Protein AF-A0A3P7MET9-F1 (afdb_monomer_lite)

pLDDT: mean 76.04, std 22.12, range [33.12, 97.75]

InterPro domains:
  IPR029149 Creatinase/Aminopeptidase P/Spt16, N-terminal [G3DSA:3.40.350.10] (30-98)
  IPR050422 Xaa-Pro aminopeptidase P [PTHR43763] (31-98)

Foldseek 3Di:
DDDDDDDDDDDDDDDDDDDDDDDDPPPPPDPPVPDDDADPQVVVLVVVLVVCVVVVHFKDKAFQADPVRDQDDDPVSVVVCNRGVDPDSGDIDMRGSD

Organism: Dibothriocephalus latus (NCBI:txid60516)

Secondary structure (DSSP, 8-state):
------------S----------------------PPPP--HHHHHHHHHHHHHTT-SEEEEES--TT--SS--TTT-HHHHHH----SS-EEEEE--

Structure (mmCIF, N/CA/C/O backbone):
data_AF-A0A3P7MET9-F1
#
_entry.id   AF-A0A3P7MET9-F1
#
loop_
_atom_site.group_PDB
_atom_site.id
_atom_site.type_symbol
_atom_site.label_atom_id
_atom_site.label_alt_id
_atom_site.label_comp_id
_atom_site.label_asym_id
_atom_site.label_entity_id
_atom_site.label_seq_id
_atom_site.pdbx_PDB_ins_code
_atom_site.Cartn_x
_atom_site.Cartn_y
_atom_site.Cartn_z
_atom_site.occupancy
_atom_site.B_iso_or_equiv
_atom_site.auth_seq_id
_atom_site.auth_comp_id
_atom_site.auth_asym_id
_atom_site.auth_atom_id
_atom_site.pdbx_PDB_model_num
ATOM 1 N N . MET A 1 1 ? 33.987 8.882 -60.112 1.00 40.12 1 MET A N 1
ATOM 2 C CA . MET A 1 1 ? 33.321 9.370 -61.345 1.00 40.12 1 MET A CA 1
ATOM 3 C C . MET A 1 1 ? 31.939 9.818 -60.885 1.00 40.12 1 MET A C 1
ATOM 5 O O . MET A 1 1 ? 31.248 8.981 -60.341 1.00 40.12 1 MET A O 1
ATOM 9 N N . THR A 1 2 ? 31.545 11.088 -60.839 1.00 33.12 2 THR A N 1
ATOM 10 C CA . THR A 1 2 ? 31.800 12.216 -61.747 1.00 33.12 2 THR A CA 1
ATOM 11 C C . THR A 1 2 ? 31.578 13.554 -61.012 1.00 33.12 2 THR A C 1
ATOM 13 O O . THR A 1 2 ? 30.849 13.616 -60.030 1.00 33.12 2 THR A O 1
ATOM 16 N N . LYS A 1 3 ? 32.272 14.584 -61.518 1.00 39.81 3 LYS A N 1
ATOM 17 C CA . LYS A 1 3 ? 32.339 16.025 -61.172 1.00 39.81 3 LYS A CA 1
ATOM 18 C C . LYS A 1 3 ? 30.950 16.662 -60.924 1.00 39.81 3 LYS A C 1
ATOM 20 O O . LYS A 1 3 ? 29.976 16.171 -61.471 1.00 39.81 3 LYS A O 1
ATOM 25 N N . SER A 1 4 ? 30.772 17.760 -60.180 1.00 41.22 4 SER A N 1
ATOM 26 C CA . SER A 1 4 ? 31.200 19.139 -60.507 1.00 41.22 4 SER A CA 1
ATOM 27 C C . SER A 1 4 ? 30.552 20.074 -59.457 1.00 41.22 4 SER A C 1
ATOM 29 O O . SER A 1 4 ? 29.354 19.980 -59.238 1.00 41.22 4 SER A O 1
ATOM 31 N N . SER A 1 5 ? 31.275 20.792 -58.593 1.00 56.03 5 SER A N 1
ATOM 32 C CA . SER A 1 5 ? 31.815 22.151 -58.781 1.00 56.03 5 SER A CA 1
ATOM 33 C C . SER A 1 5 ? 30.870 23.164 -59.456 1.00 56.03 5 SER A C 1
ATOM 35 O O . SER A 1 5 ? 30.958 23.370 -60.663 1.00 56.03 5 SER A O 1
ATOM 37 N N . VAL A 1 6 ? 30.089 23.910 -58.669 1.00 48.25 6 VAL A N 1
ATOM 38 C CA . VAL A 1 6 ? 29.760 25.303 -59.016 1.00 48.25 6 VAL A CA 1
ATOM 39 C C . VAL A 1 6 ? 30.029 26.170 -57.790 1.00 48.25 6 VAL A C 1
ATOM 41 O O . VAL A 1 6 ? 29.279 26.188 -56.821 1.00 48.25 6 VAL A O 1
ATOM 44 N N . LEU A 1 7 ? 31.180 26.831 -57.840 1.00 45.97 7 LEU A N 1
ATOM 45 C CA . LEU A 1 7 ? 31.581 27.935 -56.982 1.00 45.97 7 LEU A CA 1
ATOM 46 C C . LEU A 1 7 ? 30.996 29.216 -57.579 1.00 45.97 7 LEU A C 1
ATOM 48 O O . LEU A 1 7 ? 31.126 29.394 -58.789 1.00 45.97 7 LEU A O 1
ATOM 52 N N . SER A 1 8 ? 30.435 30.106 -56.755 1.00 40.97 8 SER A N 1
ATOM 53 C CA . SER A 1 8 ? 30.485 31.579 -56.893 1.00 40.97 8 SER A CA 1
ATOM 54 C C . SER A 1 8 ? 29.685 32.235 -55.745 1.00 40.97 8 SER A C 1
ATOM 56 O O . SER A 1 8 ? 28.902 31.557 -55.090 1.00 40.97 8 SER A O 1
ATOM 58 N N . PRO A 1 9 ? 29.883 33.525 -55.434 1.00 48.28 9 PRO A N 1
ATOM 59 C CA . PRO A 1 9 ? 31.007 34.013 -54.640 1.00 48.28 9 PRO A CA 1
ATOM 60 C C . PRO A 1 9 ? 30.497 34.904 -53.487 1.00 48.28 9 PRO A C 1
ATOM 62 O O . PRO A 1 9 ? 29.338 35.301 -53.455 1.00 48.28 9 PRO A O 1
ATOM 65 N N . GLY A 1 10 ? 31.374 35.303 -52.566 1.00 34.84 10 GLY A N 1
ATOM 66 C CA . GLY A 1 10 ? 31.086 36.484 -51.740 1.00 34.84 10 GLY A CA 1
ATOM 67 C C . GLY A 1 10 ? 31.371 36.347 -50.256 1.00 34.84 10 GLY A C 1
ATOM 68 O O . GLY A 1 10 ? 30.557 36.748 -49.435 1.00 34.84 10 GLY A O 1
ATOM 69 N N . VAL A 1 11 ? 32.562 35.870 -49.899 1.00 52.81 11 VAL A N 1
ATOM 70 C CA . VAL A 1 11 ? 33.171 36.313 -48.642 1.00 52.81 11 VAL A CA 1
ATOM 71 C C . VAL A 1 11 ? 33.609 37.762 -48.832 1.00 52.81 11 VAL A C 1
ATOM 73 O O . VAL A 1 11 ? 34.483 38.029 -49.658 1.00 52.81 11 VAL A O 1
ATOM 76 N N . ARG A 1 12 ? 32.997 38.685 -48.080 1.00 40.28 12 ARG A N 1
ATOM 77 C CA . ARG A 1 12 ? 33.548 39.990 -47.662 1.00 40.28 12 ARG A CA 1
ATOM 78 C C . ARG A 1 12 ? 32.508 40.658 -46.733 1.00 40.28 12 ARG A C 1
ATOM 80 O O . ARG A 1 12 ? 31.362 40.768 -47.132 1.00 40.28 12 ARG A O 1
ATOM 87 N N . LYS A 1 13 ? 32.790 41.120 -45.509 1.00 40.28 13 LYS A N 1
ATOM 88 C CA . LYS A 1 13 ? 34.012 41.685 -44.915 1.00 40.28 13 LYS A CA 1
ATOM 89 C C . LYS A 1 13 ? 33.985 41.553 -43.375 1.00 40.28 13 LYS A C 1
ATOM 91 O O . LYS A 1 13 ? 32.970 41.877 -42.774 1.00 40.28 13 LYS A O 1
ATOM 96 N N . ASN A 1 14 ? 35.164 41.271 -42.819 1.00 34.12 14 ASN A N 1
ATOM 97 C CA . ASN A 1 14 ? 35.708 41.787 -41.553 1.00 34.12 14 ASN A CA 1
ATOM 98 C C . ASN A 1 14 ? 35.260 41.162 -40.217 1.00 34.12 14 ASN A C 1
ATOM 100 O O . ASN A 1 14 ? 34.238 41.525 -39.642 1.00 34.12 14 ASN A O 1
ATOM 104 N N . ASP A 1 15 ? 36.162 40.315 -39.710 1.00 48.19 15 ASP A N 1
ATOM 105 C CA . ASP A 1 15 ? 36.283 39.763 -38.353 1.00 48.19 15 ASP A CA 1
ATOM 106 C C . ASP A 1 15 ? 36.531 40.865 -37.291 1.00 48.19 15 ASP A C 1
ATOM 108 O O . ASP A 1 15 ? 37.054 41.931 -37.637 1.00 48.19 15 ASP A O 1
ATOM 112 N N . PRO A 1 16 ? 36.216 40.640 -35.995 1.00 42.28 16 PRO A N 1
ATOM 113 C CA . PRO A 1 16 ? 37.182 39.932 -35.144 1.00 42.28 16 PRO A CA 1
ATOM 114 C C . PRO A 1 16 ? 36.550 39.058 -34.039 1.00 42.28 16 PRO A C 1
ATOM 116 O O . PRO A 1 16 ? 35.533 39.403 -33.447 1.00 42.28 16 PRO A O 1
ATOM 119 N N . GLY A 1 17 ? 37.243 37.983 -33.658 1.00 35.41 17 GLY A N 1
ATOM 120 C CA . GLY A 1 17 ? 37.130 37.444 -32.300 1.00 35.41 17 GLY A CA 1
ATOM 121 C C . GLY A 1 17 ? 36.560 36.036 -32.194 1.00 35.41 17 GLY A C 1
ATOM 122 O O . GLY A 1 17 ? 35.358 35.805 -32.162 1.00 35.41 17 GLY A O 1
ATOM 123 N N . ILE A 1 18 ? 37.482 35.100 -32.016 1.00 51.94 18 ILE A N 1
ATOM 124 C CA . ILE A 1 18 ? 37.292 33.856 -31.278 1.00 51.94 18 ILE A CA 1
ATOM 125 C C . ILE A 1 18 ? 36.647 34.183 -29.918 1.00 51.94 18 ILE A C 1
ATOM 127 O O . ILE A 1 18 ? 37.331 34.620 -29.001 1.00 51.94 18 ILE A O 1
ATOM 131 N N . VAL A 1 19 ? 35.339 33.968 -29.789 1.00 37.09 19 VAL A N 1
ATOM 132 C CA . VAL A 1 19 ? 34.649 33.661 -28.526 1.00 37.09 19 VAL A CA 1
ATOM 133 C C . VAL A 1 19 ? 33.572 32.628 -28.870 1.00 37.09 19 VAL A C 1
ATOM 135 O O . VAL A 1 19 ? 32.567 32.909 -29.502 1.00 37.09 19 VAL A O 1
ATOM 138 N N . SER A 1 20 ? 33.915 31.350 -28.762 1.00 42.34 20 SER A N 1
ATOM 139 C CA . SER A 1 20 ? 33.568 30.563 -27.580 1.00 42.34 20 SER A CA 1
ATOM 140 C C . SER A 1 20 ? 32.057 30.370 -27.421 1.00 42.34 20 SER A C 1
ATOM 142 O O . SER A 1 20 ? 31.392 31.144 -26.749 1.00 42.34 20 SER A O 1
ATOM 144 N N . ALA A 1 21 ? 31.602 29.262 -28.010 1.00 50.22 21 ALA A N 1
ATOM 145 C CA . ALA A 1 21 ? 30.715 28.261 -27.426 1.00 50.22 21 ALA A CA 1
ATOM 146 C C . ALA A 1 21 ? 29.345 28.674 -26.848 1.00 50.22 21 ALA A C 1
ATOM 148 O O . ALA A 1 21 ? 29.216 29.509 -25.963 1.00 50.22 21 ALA A O 1
ATOM 149 N N . CYS A 1 22 ? 28.377 27.830 -27.218 1.00 47.16 22 CYS A N 1
ATOM 150 C CA . CYS A 1 22 ? 27.086 27.574 -26.584 1.00 47.16 22 CYS A CA 1
ATOM 151 C C . CYS A 1 22 ? 25.876 28.304 -27.188 1.00 47.16 22 CYS A C 1
ATOM 153 O O . CYS A 1 22 ? 25.847 29.519 -27.338 1.00 47.16 22 CYS A O 1
ATOM 155 N N . LEU A 1 23 ? 24.838 27.490 -27.413 1.00 51.28 23 LEU A N 1
ATOM 156 C CA . LEU A 1 23 ? 23.424 27.842 -27.542 1.00 51.28 23 LEU A CA 1
ATOM 157 C C . LEU A 1 23 ? 22.864 28.091 -28.951 1.00 51.28 23 LEU A C 1
ATOM 159 O O . LEU A 1 23 ? 22.720 29.222 -29.400 1.00 51.28 23 LEU A O 1
ATOM 163 N N . SER A 1 24 ? 22.405 27.011 -29.592 1.00 51.66 24 SER A N 1
ATOM 164 C CA . SER A 1 24 ? 21.014 26.896 -30.083 1.00 51.66 24 SER A CA 1
ATOM 165 C C . SER A 1 24 ? 20.779 25.520 -30.718 1.00 51.66 24 SER A C 1
ATOM 167 O O . SER A 1 24 ? 20.734 25.361 -31.933 1.00 51.66 24 SER A O 1
ATOM 169 N N . LEU A 1 25 ? 20.606 24.489 -29.883 1.00 48.72 25 LEU A N 1
ATOM 170 C CA . LEU A 1 25 ? 19.935 23.275 -30.342 1.00 48.72 25 LEU A CA 1
ATOM 171 C C .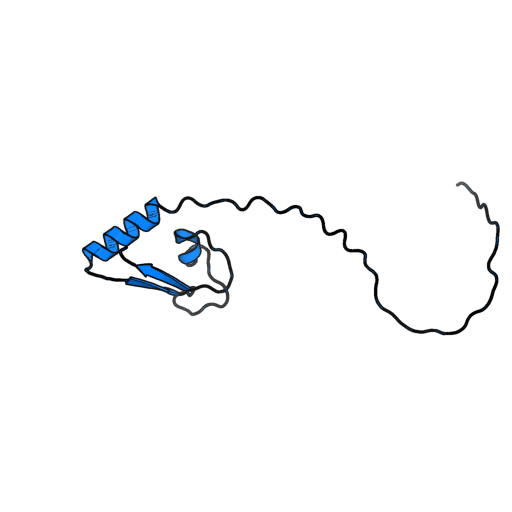 LEU A 1 25 ? 18.431 23.550 -30.249 1.00 48.72 25 LEU A C 1
ATOM 173 O O . LEU A 1 25 ? 17.864 23.551 -29.159 1.00 48.72 25 LEU A O 1
ATOM 177 N N . SER A 1 26 ? 17.793 23.858 -31.378 1.00 54.50 26 SER A N 1
ATOM 178 C CA . SER A 1 26 ? 16.337 23.987 -31.468 1.00 54.50 26 SER A CA 1
ATOM 179 C C . SER A 1 26 ? 15.695 22.619 -31.236 1.00 54.50 26 SER A C 1
ATOM 181 O O . SER A 1 26 ? 15.465 21.853 -32.172 1.00 54.50 26 SER A O 1
ATOM 183 N N . ILE A 1 27 ? 15.426 22.299 -29.971 1.00 56.97 27 ILE A N 1
ATOM 184 C CA . ILE A 1 27 ? 14.671 21.114 -29.570 1.00 56.97 27 ILE A CA 1
ATOM 185 C C . ILE A 1 27 ? 13.260 21.269 -30.151 1.00 56.97 27 ILE A C 1
ATOM 187 O O . ILE A 1 27 ? 12.473 22.091 -29.686 1.00 56.97 27 ILE A O 1
ATOM 191 N N . HIS A 1 28 ? 12.941 20.501 -31.194 1.00 54.56 28 HIS A N 1
ATOM 192 C CA . HIS A 1 28 ? 11.565 20.325 -31.653 1.00 54.56 28 HIS A CA 1
ATOM 193 C C . HIS A 1 28 ? 10.801 19.575 -30.556 1.00 54.56 28 HIS A C 1
ATOM 195 O O . HIS A 1 28 ? 10.821 18.346 -30.490 1.00 54.56 28 HIS A O 1
ATOM 201 N N . PHE A 1 29 ? 10.170 20.320 -29.649 1.00 52.38 29 PHE A N 1
ATOM 202 C CA . PHE A 1 29 ? 9.328 19.762 -28.599 1.00 52.38 29 PHE A CA 1
ATOM 203 C C . PHE A 1 29 ? 8.006 19.301 -29.223 1.00 52.38 29 PHE A C 1
ATOM 20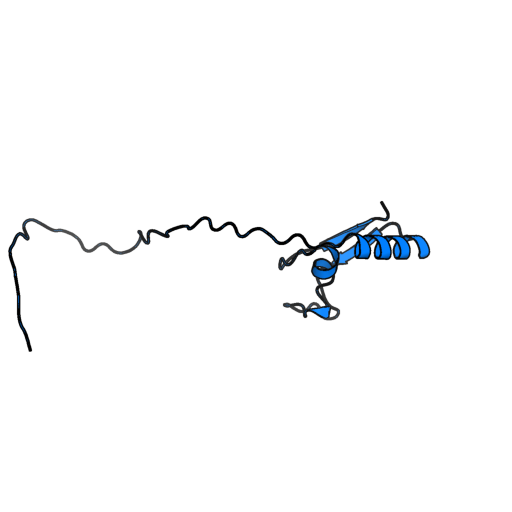5 O O . PHE A 1 29 ? 7.050 20.065 -29.333 1.00 52.38 29 PHE A O 1
ATOM 212 N N . SER A 1 30 ? 7.974 18.055 -29.700 1.00 57.31 30 SER A N 1
ATOM 213 C CA . SER A 1 30 ? 6.738 17.401 -30.132 1.00 57.31 30 SER A CA 1
ATOM 214 C C . SER A 1 30 ? 5.839 17.192 -28.907 1.00 57.31 30 SER A C 1
ATOM 216 O O . SER A 1 30 ? 6.232 16.448 -28.003 1.00 57.31 30 SER A O 1
ATOM 218 N N . PRO A 1 31 ? 4.639 17.799 -28.833 1.00 54.31 31 PRO A N 1
ATOM 219 C CA . PRO A 1 31 ? 3.726 17.607 -27.720 1.00 54.31 31 PRO A CA 1
ATOM 220 C C . PRO A 1 31 ? 2.926 16.325 -27.968 1.00 54.31 31 PRO A C 1
ATOM 222 O O . PRO A 1 31 ? 1.701 16.335 -28.056 1.00 54.31 31 PRO A O 1
ATOM 225 N N . ALA A 1 32 ? 3.609 15.191 -28.105 1.00 59.69 32 ALA A N 1
ATOM 226 C CA . ALA A 1 32 ? 2.948 13.900 -28.028 1.00 59.69 32 ALA A CA 1
ATOM 227 C C . ALA A 1 32 ? 2.683 13.608 -26.546 1.00 59.69 32 ALA A C 1
ATOM 229 O O . ALA A 1 32 ? 3.364 12.800 -25.920 1.00 59.69 32 ALA A O 1
ATOM 230 N N . PHE A 1 33 ? 1.711 14.315 -25.962 1.00 57.78 33 PHE A N 1
ATOM 231 C CA . PHE A 1 33 ? 1.207 14.003 -24.631 1.00 57.78 33 PHE A CA 1
ATOM 232 C C . PHE A 1 33 ? 0.474 12.663 -24.725 1.00 57.78 33 PHE A C 1
ATOM 234 O O . PHE A 1 33 ? -0.710 12.580 -25.057 1.00 57.78 33 PHE A O 1
ATOM 241 N N . SER A 1 34 ? 1.232 11.583 -24.539 1.00 66.19 34 SER A N 1
ATOM 242 C CA . SER A 1 34 ? 0.729 10.220 -24.590 1.00 66.19 34 SER A CA 1
ATOM 243 C C . SER A 1 34 ? -0.398 10.072 -23.575 1.00 66.19 34 SER A C 1
ATOM 245 O O . SER A 1 34 ? -0.200 10.291 -22.379 1.00 66.19 34 SER A O 1
ATOM 247 N N . LYS A 1 35 ? -1.584 9.695 -24.057 1.00 61.41 35 LYS A N 1
ATOM 248 C CA . LYS A 1 35 ? -2.770 9.415 -23.246 1.00 61.41 35 LYS A CA 1
ATOM 249 C C . LYS A 1 35 ? -2.404 8.459 -22.104 1.00 61.41 35 LYS A C 1
ATOM 251 O O . LYS A 1 35 ? -2.128 7.282 -22.335 1.00 61.41 35 LYS A O 1
ATOM 256 N N . MET A 1 36 ? -2.374 8.975 -20.878 1.00 65.00 36 MET A N 1
ATOM 257 C CA . MET A 1 36 ? -2.042 8.204 -19.682 1.00 65.00 36 MET A CA 1
ATOM 258 C C . MET A 1 36 ? -3.072 7.079 -19.506 1.00 65.00 36 MET A C 1
ATOM 260 O O . MET A 1 36 ? -4.280 7.324 -19.474 1.00 65.00 36 MET A O 1
ATOM 264 N N . ARG A 1 37 ? -2.608 5.826 -19.444 1.00 69.50 37 ARG A N 1
ATOM 265 C CA . ARG A 1 37 ? -3.489 4.665 -19.265 1.00 69.50 37 ARG A CA 1
ATOM 266 C C . ARG A 1 37 ? -4.060 4.686 -17.849 1.00 69.50 37 ARG A C 1
ATOM 268 O O . ARG A 1 37 ? -3.310 4.588 -16.883 1.00 69.50 37 ARG A O 1
ATOM 275 N N . LYS A 1 38 ? -5.385 4.797 -17.734 1.00 73.31 38 LYS A N 1
ATOM 276 C CA . LYS A 1 38 ? -6.093 4.672 -16.457 1.00 73.31 38 LYS A CA 1
ATOM 277 C C . LYS A 1 38 ? -6.116 3.200 -16.055 1.00 73.31 38 LYS A C 1
ATOM 279 O O . LYS A 1 38 ? -6.619 2.365 -16.803 1.00 73.31 38 LYS A O 1
ATOM 284 N N . LEU A 1 39 ? -5.552 2.892 -14.896 1.00 82.56 39 LEU A N 1
ATOM 285 C CA . LEU A 1 39 ? -5.555 1.547 -14.338 1.00 82.56 39 LEU A CA 1
ATOM 286 C C . LEU A 1 39 ? -6.824 1.390 -13.486 1.00 82.56 39 LEU A C 1
ATOM 288 O O . LEU A 1 39 ? -7.068 2.209 -12.603 1.00 82.56 39 LEU A O 1
ATOM 292 N N . ASP A 1 40 ? -7.652 0.381 -13.769 1.00 86.81 40 ASP A N 1
ATOM 293 C CA . ASP A 1 40 ? -8.828 0.083 -12.943 1.00 86.81 40 ASP A CA 1
ATOM 294 C C . ASP A 1 40 ? -8.394 -0.684 -11.683 1.00 86.81 40 ASP A C 1
ATOM 296 O O . ASP A 1 40 ? -7.961 -1.845 -11.732 1.00 86.81 40 ASP A O 1
ATOM 300 N N . SER A 1 41 ? -8.412 0.010 -10.546 1.00 91.06 41 SER A N 1
ATOM 301 C CA . SER A 1 41 ? -7.986 -0.508 -9.244 1.00 91.06 41 SER A CA 1
ATOM 302 C C . SER A 1 41 ? -9.096 -0.563 -8.199 1.0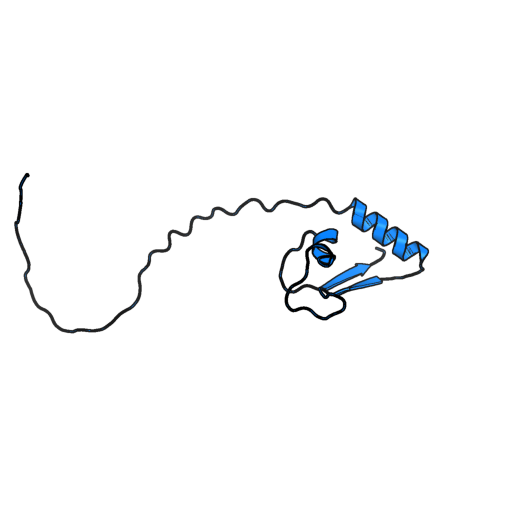0 91.06 41 SER A C 1
ATOM 304 O O . SER A 1 41 ? -8.856 -1.025 -7.080 1.00 91.06 41 SER A O 1
ATOM 306 N N . SER A 1 42 ? -10.322 -0.173 -8.560 1.00 92.50 42 SER A N 1
ATOM 307 C CA . SER A 1 42 ? -11.449 -0.069 -7.630 1.00 92.50 42 SER A CA 1
ATOM 308 C C . SER A 1 42 ? -11.754 -1.394 -6.927 1.00 92.50 42 SER A C 1
ATOM 310 O O . SER A 1 42 ? -11.967 -1.415 -5.717 1.00 92.50 42 SER A O 1
ATOM 312 N N . SER A 1 43 ? -11.686 -2.518 -7.649 1.00 93.94 43 SER A N 1
ATOM 313 C CA . SER A 1 43 ? -11.918 -3.853 -7.077 1.00 93.94 43 SER A CA 1
ATOM 314 C C . SER A 1 43 ? -10.851 -4.267 -6.057 1.00 93.94 43 SER A C 1
ATOM 316 O O . SER A 1 43 ? -11.164 -4.908 -5.054 1.00 93.94 43 SER A O 1
ATOM 318 N N . ARG A 1 44 ? -9.587 -3.888 -6.280 1.00 94.25 44 ARG A N 1
ATOM 319 C CA . ARG A 1 44 ? -8.475 -4.189 -5.366 1.00 94.25 44 ARG A CA 1
ATOM 320 C C . ARG A 1 44 ? -8.551 -3.336 -4.106 1.00 94.25 44 ARG A C 1
ATOM 322 O O . ARG A 1 44 ? -8.379 -3.864 -3.012 1.00 94.25 44 ARG A O 1
ATOM 329 N N . LEU A 1 45 ? -8.869 -2.052 -4.261 1.00 94.56 45 LEU A N 1
ATOM 330 C CA . LEU A 1 45 ? -9.091 -1.141 -3.140 1.00 94.56 45 LEU A CA 1
ATOM 331 C C . LEU A 1 45 ? -10.286 -1.565 -2.282 1.00 94.56 45 LEU A C 1
ATOM 333 O O . LEU A 1 45 ? -10.175 -1.559 -1.060 1.00 94.56 45 LEU A O 1
ATOM 337 N N . ALA A 1 46 ? -11.394 -1.992 -2.895 1.00 95.19 46 ALA A N 1
ATOM 338 C CA . ALA A 1 46 ? -12.555 -2.496 -2.161 1.00 95.19 46 ALA A CA 1
ATOM 339 C C . ALA A 1 46 ? -12.191 -3.705 -1.285 1.00 95.19 46 ALA A C 1
ATOM 341 O O . ALA A 1 46 ? -12.454 -3.694 -0.085 1.00 95.19 46 ALA A O 1
ATOM 342 N N . ARG A 1 47 ? -11.485 -4.691 -1.859 1.00 95.94 47 ARG A N 1
ATOM 343 C CA . ARG A 1 47 ? -11.001 -5.868 -1.119 1.00 95.94 47 ARG A CA 1
ATOM 344 C C . ARG A 1 47 ? -10.049 -5.492 0.012 1.00 95.94 47 ARG A C 1
ATOM 346 O O . ARG A 1 47 ? -10.155 -6.045 1.098 1.00 95.94 47 ARG A O 1
ATOM 353 N N . LEU A 1 48 ? -9.134 -4.552 -0.224 1.00 96.00 48 LEU A N 1
ATOM 354 C CA . LEU A 1 48 ? 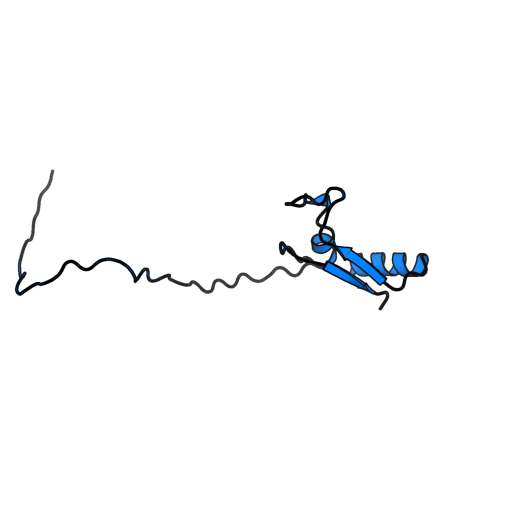-8.235 -4.073 0.825 1.00 96.00 48 LEU A CA 1
ATOM 355 C C . LEU A 1 48 ? -9.022 -3.417 1.968 1.00 96.00 48 LEU A C 1
ATOM 357 O O . LEU A 1 48 ? -8.778 -3.733 3.125 1.00 96.00 48 LEU A O 1
ATOM 361 N N . ARG A 1 49 ? -10.005 -2.566 1.663 1.00 96.38 49 ARG A N 1
ATOM 362 C CA . ARG A 1 49 ? -10.856 -1.923 2.676 1.00 96.38 49 ARG A CA 1
ATOM 363 C C . ARG A 1 49 ? -11.710 -2.924 3.458 1.00 96.38 49 ARG A C 1
ATOM 365 O O . ARG A 1 49 ? -11.860 -2.764 4.665 1.00 96.38 49 ARG A O 1
ATOM 372 N N . ASP A 1 50 ? -12.218 -3.976 2.814 1.00 97.06 50 ASP A N 1
ATOM 373 C CA . ASP A 1 50 ? -12.892 -5.083 3.510 1.00 97.06 50 ASP A CA 1
ATOM 374 C C . ASP A 1 50 ? -11.958 -5.765 4.513 1.00 97.06 50 ASP A C 1
ATOM 376 O O . ASP A 1 50 ? -12.340 -6.046 5.647 1.00 97.06 50 ASP A O 1
ATOM 380 N N . GLU A 1 51 ? -10.715 -6.002 4.108 1.00 97.19 51 GLU A N 1
ATOM 381 C CA . GLU A 1 51 ? -9.685 -6.593 4.953 1.00 97.19 51 GLU A CA 1
ATOM 382 C C . GLU A 1 51 ? -9.273 -5.687 6.126 1.00 97.19 51 GLU A C 1
ATOM 384 O O . GLU A 1 51 ? -8.960 -6.201 7.202 1.00 97.19 51 GLU A O 1
ATOM 389 N N . LEU A 1 52 ? -9.308 -4.360 5.959 1.00 97.50 52 LEU A N 1
ATOM 390 C CA . LEU A 1 52 ? -9.113 -3.408 7.061 1.00 97.50 52 LEU A CA 1
ATOM 391 C C . LEU A 1 52 ? -10.276 -3.458 8.055 1.00 97.50 52 LEU A C 1
ATOM 393 O O . LEU A 1 52 ? -10.043 -3.594 9.256 1.00 97.50 52 LEU A O 1
ATOM 397 N N . ARG A 1 53 ? -11.521 -3.462 7.557 1.00 96.94 53 ARG A N 1
ATOM 398 C CA . ARG A 1 53 ? -12.728 -3.584 8.392 1.00 96.94 53 ARG A CA 1
ATOM 399 C C . ARG A 1 53 ? -12.738 -4.871 9.212 1.00 96.94 53 ARG A C 1
ATOM 401 O O . ARG A 1 53 ? -12.984 -4.822 10.409 1.00 96.94 53 ARG A O 1
ATOM 408 N N . LYS A 1 54 ? -12.408 -6.017 8.604 1.00 97.75 54 LYS A N 1
ATOM 409 C CA . LYS A 1 54 ? -12.332 -7.314 9.310 1.00 97.75 54 LYS A CA 1
ATOM 410 C C . LYS A 1 54 ? -11.325 -7.319 10.462 1.00 97.75 54 LYS A C 1
ATOM 412 O O . LYS A 1 54 ? -11.495 -8.078 11.409 1.00 97.75 54 LYS A O 1
ATOM 417 N N . ARG A 1 55 ? -10.263 -6.514 10.360 1.00 97.50 55 ARG A N 1
ATOM 418 C CA . ARG A 1 55 ? -9.198 -6.412 11.368 1.00 97.50 55 ARG A CA 1
ATOM 419 C C . ARG A 1 55 ? -9.391 -5.241 12.336 1.00 97.50 55 ARG A C 1
ATOM 421 O O . ARG A 1 55 ? -8.527 -5.048 13.183 1.00 97.50 55 ARG A O 1
ATOM 428 N N . ASN A 1 56 ? -10.493 -4.491 12.233 1.00 97.12 56 ASN A N 1
ATOM 429 C CA . ASN A 1 56 ? -10.746 -3.268 13.003 1.00 97.12 56 ASN A CA 1
ATOM 430 C C . ASN A 1 56 ? -9.595 -2.244 12.885 1.00 97.12 56 ASN A C 1
ATOM 432 O O . ASN A 1 56 ? -9.138 -1.700 13.886 1.00 97.12 56 ASN A O 1
ATOM 436 N N . LEU A 1 57 ? -9.094 -2.025 11.664 1.00 97.25 57 LEU A N 1
ATOM 437 C CA . LEU A 1 57 ? -8.048 -1.041 11.367 1.00 97.25 57 LEU A CA 1
ATOM 438 C C . LEU A 1 57 ? -8.650 0.182 10.670 1.00 97.25 57 LEU A C 1
ATOM 440 O O . LEU A 1 57 ? -9.3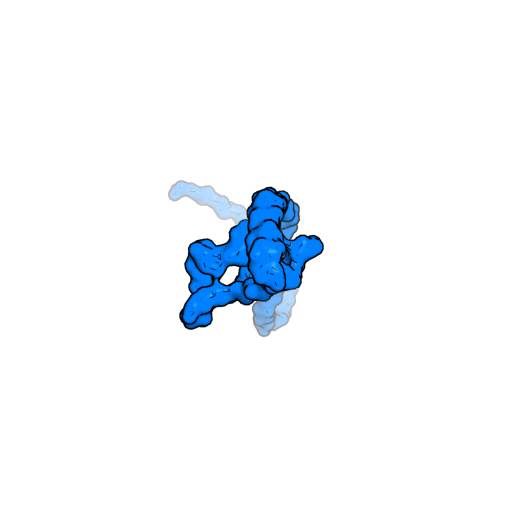36 0.025 9.662 1.00 97.25 57 LEU A O 1
ATOM 444 N N . ASP A 1 58 ? -8.331 1.386 11.147 1.00 96.00 58 ASP A N 1
ATOM 445 C CA . ASP A 1 58 ? -8.812 2.643 10.547 1.00 96.00 58 ASP A CA 1
ATOM 446 C C . ASP A 1 58 ? -8.038 3.034 9.284 1.00 96.00 58 ASP A C 1
ATOM 448 O O . ASP A 1 58 ? -8.593 3.599 8.337 1.00 96.00 58 ASP A O 1
ATOM 452 N N . ALA A 1 59 ? -6.740 2.722 9.262 1.00 96.50 59 ALA A N 1
ATOM 453 C CA . ALA A 1 59 ? -5.855 3.063 8.163 1.00 96.50 59 ALA A CA 1
ATOM 454 C C . ALA A 1 59 ? -4.737 2.034 7.967 1.00 96.50 59 ALA A C 1
ATOM 456 O O . ALA A 1 59 ? -4.300 1.356 8.898 1.00 96.50 59 ALA A O 1
ATOM 457 N N . TYR A 1 60 ? -4.238 1.968 6.736 1.00 96.50 60 TYR A N 1
ATOM 458 C CA . TYR A 1 60 ? -3.059 1.211 6.346 1.00 96.50 60 TYR A CA 1
ATOM 459 C C . TYR A 1 60 ? -2.010 2.139 5.744 1.00 96.50 60 TYR A C 1
ATOM 461 O O . TYR A 1 60 ? -2.261 2.817 4.745 1.00 96.50 60 TYR A O 1
ATOM 469 N N . PHE A 1 61 ? -0.833 2.153 6.364 1.00 96.00 61 PHE A N 1
ATOM 470 C CA . PHE A 1 61 ? 0.329 2.902 5.907 1.00 96.00 61 PHE A CA 1
ATOM 471 C C . PHE A 1 61 ? 1.214 2.006 5.038 1.00 96.00 61 PHE A C 1
ATOM 473 O O . PHE A 1 61 ? 1.659 0.947 5.481 1.00 96.00 61 PHE A O 1
ATOM 480 N N . LEU A 1 62 ? 1.466 2.431 3.801 1.00 94.56 62 LEU A N 1
ATOM 481 C CA . LEU A 1 62 ? 2.233 1.682 2.815 1.00 94.56 62 LEU A CA 1
ATOM 482 C C . LEU A 1 62 ? 3.371 2.552 2.248 1.00 94.56 62 LEU A C 1
ATOM 484 O O . LEU A 1 62 ? 3.122 3.349 1.337 1.00 94.56 62 LEU A O 1
ATOM 488 N N . PRO A 1 63 ? 4.608 2.411 2.755 1.00 93.38 63 PRO A N 1
ATOM 489 C CA . PRO A 1 63 ? 5.783 3.045 2.164 1.00 93.38 63 PRO A CA 1
ATOM 490 C C . PRO A 1 63 ? 6.213 2.319 0.882 1.00 93.38 63 PRO A C 1
ATOM 492 O O . PRO A 1 63 ? 5.879 1.149 0.669 1.00 93.38 63 PRO A O 1
ATOM 495 N N . MET A 1 64 ? 6.961 3.009 0.019 1.00 91.44 64 MET A N 1
ATOM 496 C CA . MET A 1 64 ? 7.562 2.393 -1.164 1.00 91.44 64 MET A CA 1
ATOM 497 C C . MET A 1 64 ? 8.936 1.803 -0.844 1.00 91.44 64 MET A C 1
ATOM 499 O O . MET A 1 64 ? 9.960 2.315 -1.277 1.00 91.44 64 MET A O 1
ATOM 503 N N . GLU A 1 65 ? 8.938 0.722 -0.071 1.00 92.06 65 GLU A N 1
ATOM 504 C CA . GLU A 1 65 ? 10.149 0.038 0.386 1.00 92.06 65 GLU A CA 1
ATOM 505 C C . GLU A 1 65 ? 9.923 -1.483 0.407 1.00 92.06 65 GLU A C 1
ATOM 507 O O . GLU A 1 65 ? 8.789 -1.958 0.546 1.00 92.06 65 GLU A O 1
ATOM 512 N N . ASP A 1 66 ? 11.000 -2.253 0.260 1.00 91.94 66 ASP A N 1
ATOM 513 C CA . ASP A 1 66 ? 11.016 -3.691 0.533 1.00 91.94 66 ASP A CA 1
ATOM 514 C C . ASP A 1 66 ? 11.578 -3.969 1.940 1.00 91.94 66 ASP A C 1
ATOM 516 O O . ASP A 1 66 ? 11.882 -3.057 2.707 1.00 91.94 66 ASP A O 1
ATOM 520 N N . SER A 1 67 ? 11.714 -5.244 2.308 1.00 92.94 67 SER A N 1
ATOM 521 C CA . SER A 1 67 ? 12.255 -5.648 3.614 1.00 92.94 67 SER A CA 1
ATOM 522 C C . SER A 1 67 ? 13.731 -5.303 3.830 1.00 92.94 67 SER A C 1
ATOM 524 O O . SER A 1 67 ? 14.236 -5.501 4.933 1.00 92.94 67 SER A O 1
ATOM 526 N N . HIS A 1 68 ? 14.432 -4.839 2.795 1.00 94.31 68 HIS A N 1
ATOM 527 C CA . HIS A 1 68 ? 15.869 -4.586 2.815 1.00 94.31 68 HIS A CA 1
ATOM 528 C C . HIS A 1 68 ? 16.222 -3.125 2.521 1.00 94.31 68 HIS A C 1
ATOM 530 O O . HIS A 1 68 ? 17.405 -2.816 2.399 1.00 94.31 68 HIS A O 1
ATOM 536 N N . CYS A 1 69 ? 15.225 -2.237 2.430 1.00 91.25 69 CYS A N 1
ATOM 537 C CA . CYS A 1 69 ? 15.409 -0.841 2.035 1.00 91.25 69 CYS A CA 1
ATOM 538 C C . CYS A 1 69 ? 16.229 -0.714 0.738 1.00 91.25 69 CYS A C 1
ATOM 540 O O . CYS A 1 69 ? 17.138 0.112 0.641 1.00 91.25 69 CYS A O 1
ATOM 542 N N . SER A 1 70 ? 15.940 -1.568 -0.247 1.00 89.94 70 SER A N 1
ATOM 543 C CA . SER A 1 70 ? 16.663 -1.573 -1.517 1.00 89.94 70 SER A CA 1
ATOM 544 C C . SER A 1 70 ? 16.518 -0.239 -2.250 1.00 89.94 70 SER A C 1
ATOM 546 O O . SER A 1 70 ? 15.441 0.354 -2.280 1.00 89.94 70 SER A O 1
ATOM 548 N N . GLU A 1 71 ? 17.582 0.190 -2.932 1.00 87.50 71 GLU A N 1
ATOM 549 C CA . GLU A 1 71 ? 17.566 1.401 -3.768 1.00 87.50 71 GLU A CA 1
ATOM 550 C C . GLU A 1 71 ? 16.531 1.307 -4.904 1.00 87.50 71 GLU A C 1
ATOM 552 O O . GLU A 1 71 ? 15.866 2.285 -5.242 1.00 87.50 71 GLU A O 1
ATOM 557 N N . TYR A 1 72 ? 16.359 0.107 -5.472 1.00 87.00 72 TYR A N 1
ATOM 558 C CA . TYR A 1 72 ? 15.383 -0.164 -6.524 1.00 87.00 72 TYR A CA 1
ATOM 559 C C . TYR A 1 72 ? 14.504 -1.350 -6.159 1.00 87.00 72 TYR A C 1
ATOM 561 O O . TYR A 1 72 ? 14.987 -2.454 -5.915 1.00 87.00 72 TYR A O 1
ATOM 569 N N . LEU A 1 73 ? 13.191 -1.139 -6.213 1.00 89.81 73 LEU A N 1
ATOM 570 C CA . LEU A 1 73 ? 12.228 -2.194 -5.927 1.00 89.81 73 LEU A CA 1
ATOM 571 C C . LEU A 1 73 ? 12.039 -3.157 -7.097 1.00 89.81 73 LEU A C 1
ATOM 573 O O . LEU A 1 73 ? 11.912 -2.760 -8.266 1.00 89.81 73 LEU A O 1
ATOM 577 N N . THR A 1 74 ? 11.889 -4.432 -6.747 1.00 91.06 74 THR A N 1
ATOM 578 C CA . THR A 1 74 ? 11.428 -5.472 -7.666 1.00 91.06 74 THR A CA 1
ATOM 579 C C . THR A 1 74 ? 9.964 -5.245 -8.057 1.00 91.06 74 THR A C 1
ATOM 581 O O . THR A 1 74 ? 9.225 -4.511 -7.401 1.00 91.06 74 THR A O 1
ATOM 584 N N . ALA A 1 75 ? 9.503 -5.870 -9.144 1.00 90.06 75 ALA A N 1
ATOM 585 C CA . ALA A 1 75 ? 8.103 -5.749 -9.563 1.00 90.06 75 ALA A CA 1
ATOM 586 C C . ALA A 1 75 ? 7.114 -6.243 -8.490 1.00 90.06 75 ALA A C 1
ATOM 588 O O . ALA A 1 75 ? 6.028 -5.681 -8.359 1.00 90.06 75 ALA A O 1
ATOM 589 N N . THR A 1 76 ? 7.508 -7.251 -7.711 1.00 91.31 76 THR A N 1
ATOM 590 C CA . THR A 1 76 ? 6.698 -7.845 -6.641 1.00 91.31 76 THR A CA 1
ATOM 591 C C . THR A 1 76 ? 6.482 -6.873 -5.480 1.00 91.31 76 THR A C 1
ATOM 593 O O . THR A 1 76 ? 5.390 -6.819 -4.918 1.00 91.31 76 THR A O 1
ATOM 596 N N . ASP A 1 77 ? 7.482 -6.046 -5.168 1.00 93.12 77 ASP A N 1
ATOM 597 C CA . ASP A 1 77 ? 7.424 -5.092 -4.055 1.00 93.12 77 ASP A CA 1
ATOM 598 C C . ASP A 1 77 ? 6.805 -3.738 -4.420 1.00 93.12 77 ASP A C 1
ATOM 600 O O . ASP A 1 77 ? 6.538 -2.916 -3.544 1.00 93.12 77 ASP A O 1
ATOM 604 N N . LYS A 1 78 ? 6.458 -3.509 -5.694 1.00 92.81 78 LYS A N 1
ATOM 605 C CA . LYS A 1 78 ? 5.766 -2.292 -6.164 1.00 92.81 78 LYS A CA 1
ATOM 606 C C . LYS A 1 78 ? 4.272 -2.293 -5.807 1.00 92.81 78 LYS A C 1
ATOM 608 O O . LYS A 1 78 ? 3.396 -2.143 -6.661 1.00 92.81 78 LYS A O 1
ATOM 613 N N . ARG A 1 79 ? 3.967 -2.421 -4.514 1.00 93.88 79 ARG A N 1
ATOM 614 C CA . ARG A 1 79 ? 2.605 -2.526 -3.958 1.00 93.88 79 ARG A CA 1
ATOM 615 C C . ARG A 1 79 ? 1.770 -1.268 -4.209 1.00 93.88 79 ARG A C 1
ATOM 617 O O . ARG A 1 79 ? 0.588 -1.374 -4.526 1.00 93.88 79 ARG A O 1
ATOM 624 N N . ILE A 1 80 ? 2.380 -0.082 -4.145 1.00 94.00 80 ILE A N 1
ATOM 625 C CA . ILE A 1 80 ? 1.696 1.181 -4.471 1.00 94.00 80 ILE A CA 1
ATOM 626 C C . ILE A 1 80 ? 1.282 1.189 -5.944 1.00 94.00 80 ILE A C 1
ATOM 628 O O . ILE A 1 80 ? 0.121 1.450 -6.238 1.00 94.00 80 ILE A O 1
ATOM 632 N N . ALA A 1 81 ? 2.172 0.803 -6.863 1.00 92.44 81 ALA A N 1
ATOM 633 C CA . ALA A 1 81 ? 1.833 0.704 -8.283 1.00 92.44 81 ALA A CA 1
ATOM 634 C C . ALA A 1 81 ? 0.710 -0.313 -8.536 1.00 92.44 81 ALA A C 1
ATOM 636 O O . ALA A 1 81 ? -0.181 -0.070 -9.348 1.00 92.44 81 ALA A O 1
ATOM 637 N N . PHE A 1 82 ? 0.700 -1.427 -7.802 1.00 91.81 82 PHE A N 1
ATOM 638 C CA . PHE A 1 82 ? -0.377 -2.412 -7.872 1.00 91.81 82 PHE A CA 1
ATOM 639 C C . PHE A 1 82 ? -1.737 -1.837 -7.436 1.00 91.81 82 PHE A C 1
ATOM 641 O O . PHE A 1 82 ? -2.764 -2.131 -8.056 1.00 91.81 82 PHE A O 1
ATOM 648 N N . ILE A 1 83 ? -1.767 -1.000 -6.397 1.00 92.94 83 ILE A N 1
ATOM 649 C CA . ILE A 1 83 ? -3.007 -0.440 -5.844 1.00 92.94 83 ILE A CA 1
ATOM 650 C C . ILE A 1 83 ? -3.463 0.824 -6.589 1.00 92.94 83 ILE A C 1
ATOM 652 O O . ILE A 1 83 ? -4.647 0.956 -6.878 1.00 92.94 83 ILE A O 1
ATOM 656 N N . SER A 1 84 ? -2.569 1.752 -6.922 1.00 90.75 84 SER A N 1
ATOM 657 C CA . SER A 1 84 ? -2.928 3.067 -7.480 1.00 90.75 84 SER A CA 1
ATOM 658 C C . SER A 1 84 ? -2.558 3.247 -8.952 1.00 90.75 84 SER A C 1
ATOM 660 O O . SER A 1 84 ? -3.048 4.168 -9.599 1.00 90.75 84 SER A O 1
ATOM 662 N N . GLY A 1 85 ? -1.689 2.394 -9.499 1.00 90.62 85 GLY A N 1
ATOM 663 C CA . GLY A 1 85 ? -1.076 2.612 -10.810 1.00 90.62 85 GLY A CA 1
ATOM 664 C C . GLY A 1 85 ? 0.019 3.682 -10.814 1.00 90.62 85 GLY A C 1
ATOM 665 O O . GLY A 1 85 ? 0.562 3.975 -11.876 1.00 90.62 85 GLY A O 1
ATOM 666 N N . PHE A 1 86 ? 0.370 4.256 -9.660 1.00 90.56 86 PHE A N 1
ATOM 667 C CA . PHE A 1 86 ? 1.476 5.202 -9.553 1.00 90.56 86 PHE A CA 1
ATOM 668 C C . PHE A 1 86 ? 2.821 4.477 -9.689 1.00 90.56 86 PHE A C 1
ATOM 670 O O . PHE A 1 86 ? 3.136 3.592 -8.898 1.00 90.56 86 PHE A O 1
ATOM 677 N N . THR A 1 87 ? 3.620 4.858 -10.689 1.00 89.56 87 THR A N 1
ATOM 678 C CA . THR A 1 87 ? 4.921 4.233 -10.998 1.00 89.56 87 THR A CA 1
ATOM 679 C C . THR A 1 87 ? 6.118 5.150 -10.739 1.00 89.56 87 THR A C 1
ATOM 681 O O . THR A 1 87 ? 7.205 4.881 -11.247 1.00 89.56 87 THR A O 1
ATOM 684 N N . GLY A 1 88 ? 5.930 6.255 -10.012 1.00 86.25 88 GLY A N 1
ATOM 685 C CA . GLY A 1 88 ? 7.028 7.150 -9.641 1.00 86.25 88 GLY A CA 1
ATOM 686 C C . GLY A 1 88 ? 7.991 6.509 -8.637 1.00 86.25 88 GLY A C 1
ATOM 687 O O . GLY A 1 88 ? 7.637 5.556 -7.948 1.00 86.25 88 GLY A O 1
ATOM 688 N N . SER A 1 89 ? 9.210 7.049 -8.561 1.00 83.00 89 SER A N 1
ATOM 689 C CA . SER A 1 89 ? 10.318 6.533 -7.742 1.00 83.00 89 SER A CA 1
ATOM 690 C C . SER A 1 89 ? 10.293 6.959 -6.270 1.00 83.00 89 SER A C 1
ATOM 692 O O . SER A 1 89 ? 11.047 6.406 -5.482 1.00 83.00 89 SER A O 1
ATOM 694 N N . ALA A 1 90 ? 9.407 7.873 -5.869 1.00 87.50 90 ALA A N 1
ATOM 695 C CA . ALA A 1 90 ? 9.190 8.239 -4.471 1.00 87.50 90 ALA A CA 1
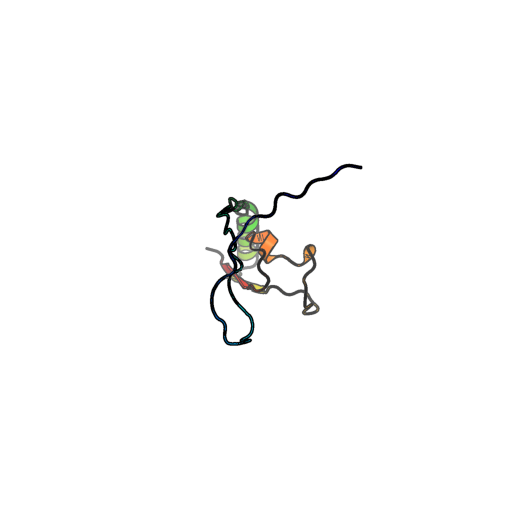ATOM 696 C C . ALA A 1 90 ? 7.685 8.348 -4.200 1.00 87.50 90 ALA A C 1
ATOM 698 O O . ALA A 1 90 ? 6.998 9.165 -4.814 1.00 87.50 90 ALA A O 1
ATOM 699 N N . SER A 1 91 ? 7.155 7.502 -3.312 1.00 90.69 91 SER A N 1
ATOM 700 C CA . SER A 1 91 ? 5.748 7.562 -2.899 1.00 90.69 91 SER A CA 1
ATOM 701 C C . SER A 1 91 ? 5.508 6.898 -1.555 1.00 90.69 91 SER A C 1
ATOM 703 O O . SER A 1 91 ? 6.208 5.963 -1.185 1.00 90.69 91 SER A O 1
ATOM 705 N N . THR A 1 92 ? 4.444 7.339 -0.896 1.00 94.19 92 THR A N 1
ATOM 706 C CA . THR A 1 92 ? 3.885 6.713 0.298 1.00 94.19 92 THR A CA 1
ATOM 707 C C . THR A 1 92 ? 2.373 6.763 0.164 1.00 94.19 92 THR A C 1
ATOM 709 O O . THR A 1 92 ? 1.818 7.811 -0.167 1.00 94.19 92 THR A O 1
ATOM 712 N N . ALA A 1 93 ? 1.704 5.637 0.382 1.00 94.94 93 ALA A N 1
ATOM 713 C CA . ALA A 1 93 ? 0.253 5.548 0.322 1.00 94.94 93 ALA A CA 1
ATOM 714 C C . ALA A 1 93 ? -0.334 5.394 1.728 1.00 94.94 93 ALA A C 1
ATOM 716 O O . ALA A 1 93 ? 0.174 4.635 2.552 1.00 94.94 93 ALA A O 1
ATOM 717 N N . VAL A 1 94 ? -1.438 6.096 1.975 1.00 96.50 94 VAL A N 1
ATOM 718 C CA . VAL A 1 94 ? -2.280 5.922 3.160 1.00 96.50 94 VAL A CA 1
ATOM 719 C C . VAL A 1 94 ? -3.657 5.509 2.666 1.00 96.50 94 VAL A C 1
ATOM 721 O O . VAL A 1 94 ? -4.254 6.213 1.853 1.00 96.50 94 VAL A O 1
ATOM 724 N N . ILE A 1 95 ? -4.138 4.351 3.112 1.00 96.19 95 ILE A N 1
ATOM 725 C CA . ILE A 1 95 ? -5.459 3.832 2.748 1.00 96.19 95 ILE A CA 1
ATOM 726 C C . ILE A 1 95 ? -6.342 3.823 3.988 1.00 96.19 95 ILE A C 1
ATOM 728 O O . ILE A 1 95 ? -6.053 3.097 4.933 1.00 96.19 95 ILE A O 1
ATOM 732 N N . THR A 1 96 ? -7.415 4.606 3.963 1.00 97.06 96 THR A N 1
ATOM 733 C CA . THR A 1 96 ? -8.459 4.643 4.994 1.00 97.06 96 THR A CA 1
ATOM 734 C C . THR A 1 96 ? -9.623 3.714 4.648 1.00 97.06 96 THR A C 1
ATOM 736 O O . THR A 1 96 ? -9.758 3.235 3.514 1.00 97.06 96 THR A O 1
ATOM 739 N N . THR A 1 97 ? -10.465 3.440 5.642 1.00 93.06 97 THR A N 1
ATOM 740 C CA . THR A 1 97 ? -11.677 2.618 5.500 1.00 93.06 97 THR A CA 1
ATOM 741 C C . THR A 1 97 ? -12.812 3.299 4.727 1.00 93.06 97 THR A C 1
ATOM 743 O O . THR A 1 97 ? -13.625 2.578 4.138 1.00 93.06 97 THR A O 1
ATOM 746 N N . ASP A 1 98 ? -12.818 4.636 4.691 1.00 83.75 98 ASP A N 1
ATOM 747 C CA . ASP A 1 98 ? -13.681 5.509 3.871 1.00 83.75 98 ASP A CA 1
ATOM 748 C C . ASP A 1 98 ? -13.150 5.653 2.428 1.00 83.75 98 ASP A C 1
ATOM 750 O O . ASP A 1 98 ? -11.910 5.785 2.248 1.00 83.75 98 ASP A O 1
#

Radius of gyration: 29.55 Å; chains: 1; bounding box: 51×50×75 Å

Sequence (98 aa):
MTKSSVLSPGVRKNDPGIVSACLSLSIHFSPAFSKMRKLDSSSRLARLRDELRKRNLDAYFLPMEDSHCSEYLTATDKRIAFISGFTGSASTAVITTD